Protein AF-A0AA88SBN5-F1 (afdb_monomer_lite)

pLDDT: mean 76.26, std 10.05, range [46.22, 88.31]

Sequence (146 aa):
MDIFETDAYDRRQRRNTSCALLFSLLPFFLSTAVYFYLWTPDSPASITAAGVKSAPILLLAAVVLIWNGSQSVLGVVGGLIFSAVGDCCLIWPEHFLHGMGAFAAAHLLYSLTFLSGRYARHSSSSLTRLLYLFLIVLGGGVYIYL

InterPro domains:
  IPR012506 Lysoplasmalogenase-like [PF07947] (50-145)
  IPR012506 Lysoplasmalogenase-like [PTHR31885] (22-145)

Structure (mmCIF, N/CA/C/O backbone):
data_AF-A0AA88SBN5-F1
#
_entry.id   AF-A0AA88SBN5-F1
#
loop_
_atom_site.group_PDB
_atom_site.id
_atom_site.type_symbol
_atom_site.label_atom_id
_atom_site.label_alt_id
_atom_site.label_comp_id
_atom_site.label_asym_id
_atom_site.label_entity_id
_atom_site.label_seq_id
_atom_site.pdbx_PDB_ins_code
_atom_site.Cartn_x
_atom_site.Cartn_y
_atom_site.Cartn_z
_atom_site.occupancy
_atom_site.B_iso_or_equiv
_atom_site.auth_seq_id
_atom_site.auth_comp_id
_atom_site.auth_asym_id
_atom_site.auth_atom_id
_atom_site.pdbx_PDB_model_num
ATOM 1 N N . MET A 1 1 ? 32.084 5.662 -28.749 1.00 60.56 1 MET A N 1
ATOM 2 C CA . MET A 1 1 ? 31.647 5.704 -27.343 1.00 60.56 1 MET A CA 1
ATOM 3 C C . MET A 1 1 ? 32.351 4.570 -26.651 1.00 60.56 1 MET A C 1
ATOM 5 O O . MET A 1 1 ? 32.132 3.420 -27.022 1.00 60.56 1 MET A O 1
ATOM 9 N N . ASP A 1 2 ? 33.253 4.911 -25.744 1.00 80.75 2 ASP A N 1
ATOM 10 C CA . ASP A 1 2 ? 34.128 3.938 -25.112 1.00 80.75 2 ASP A CA 1
ATOM 11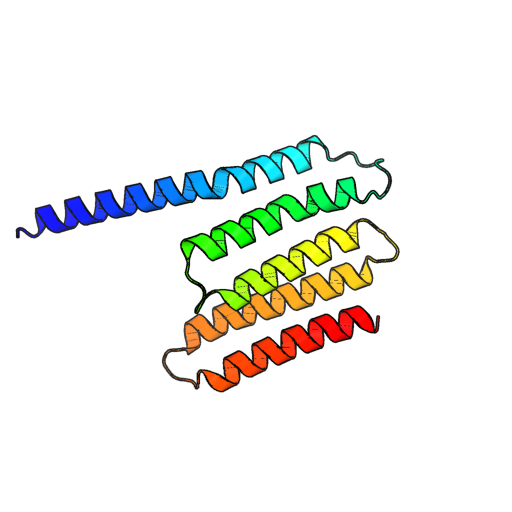 C C . ASP A 1 2 ? 33.363 3.185 -24.021 1.00 80.75 2 ASP A C 1
ATOM 13 O O . ASP A 1 2 ? 32.518 3.737 -23.315 1.00 80.75 2 ASP A O 1
ATOM 17 N N . ILE A 1 3 ? 33.654 1.894 -23.889 1.00 75.88 3 ILE A N 1
ATOM 18 C CA . ILE A 1 3 ? 32.979 0.963 -22.966 1.00 75.88 3 ILE A CA 1
ATOM 19 C C . ILE A 1 3 ? 33.053 1.451 -21.502 1.00 75.88 3 ILE A C 1
ATOM 21 O O . ILE A 1 3 ? 32.180 1.171 -20.684 1.00 75.88 3 ILE A O 1
ATOM 25 N N . PHE A 1 4 ? 34.089 2.234 -21.182 1.00 74.06 4 PHE A N 1
ATOM 26 C CA . PHE A 1 4 ? 34.285 2.858 -19.873 1.00 74.06 4 PHE A CA 1
ATOM 27 C C . PHE A 1 4 ? 33.363 4.059 -19.621 1.00 74.06 4 PHE A C 1
ATOM 29 O O . PHE A 1 4 ? 32.927 4.263 -18.488 1.00 74.06 4 PHE A O 1
ATOM 36 N N . GLU A 1 5 ? 33.018 4.837 -20.651 1.00 74.88 5 GLU A N 1
ATOM 37 C CA . GLU A 1 5 ? 32.066 5.949 -20.514 1.00 74.88 5 GLU A CA 1
ATOM 38 C C . GLU A 1 5 ? 30.638 5.438 -20.301 1.00 74.88 5 GLU A C 1
ATOM 40 O O . GLU A 1 5 ? 29.856 6.048 -19.570 1.00 74.88 5 GLU A O 1
ATOM 45 N N . THR A 1 6 ? 30.310 4.284 -20.889 1.00 79.56 6 THR A N 1
ATOM 46 C CA . THR A 1 6 ? 28.999 3.641 -20.740 1.00 79.56 6 THR A CA 1
ATOM 47 C C . THR A 1 6 ? 28.797 3.049 -19.339 1.00 79.56 6 THR A C 1
ATOM 49 O O . THR A 1 6 ? 27.742 3.285 -18.752 1.00 79.56 6 THR A O 1
ATOM 52 N N . ASP A 1 7 ? 29.802 2.386 -18.743 1.00 80.56 7 ASP A N 1
ATOM 53 C CA . ASP A 1 7 ? 29.728 1.912 -17.339 1.00 80.56 7 ASP A CA 1
ATOM 54 C C . ASP A 1 7 ? 29.648 3.082 -16.339 1.00 80.56 7 ASP A C 1
ATOM 56 O O . ASP A 1 7 ? 28.856 3.072 -15.392 1.00 80.56 7 ASP A O 1
ATOM 60 N N . ALA A 1 8 ? 30.430 4.145 -16.563 1.00 78.56 8 ALA A N 1
ATOM 61 C CA . ALA A 1 8 ? 30.404 5.328 -15.703 1.00 78.56 8 ALA A CA 1
ATOM 62 C C . ALA A 1 8 ? 29.041 6.046 -15.732 1.00 78.56 8 ALA A C 1
ATOM 64 O O . ALA A 1 8 ? 28.554 6.496 -14.686 1.00 78.56 8 ALA A O 1
ATOM 65 N N . TYR A 1 9 ? 28.410 6.133 -16.907 1.00 79.00 9 TYR A N 1
ATOM 66 C CA . TYR A 1 9 ? 27.069 6.691 -17.065 1.00 79.00 9 TYR A CA 1
ATOM 67 C C . TYR A 1 9 ? 26.004 5.830 -16.370 1.00 79.00 9 TYR A C 1
ATOM 69 O O . TYR A 1 9 ? 25.225 6.364 -15.574 1.00 79.00 9 TYR A O 1
ATOM 77 N N . ASP A 1 10 ? 26.020 4.510 -16.580 1.00 80.44 10 ASP A N 1
ATOM 78 C CA . ASP A 1 10 ? 25.041 3.586 -15.989 1.00 80.44 10 ASP A CA 1
ATOM 79 C C . ASP A 1 10 ? 25.092 3.600 -14.451 1.00 80.44 10 ASP A C 1
ATOM 81 O O . ASP A 1 10 ? 24.068 3.754 -13.777 1.00 80.44 10 ASP A O 1
ATOM 85 N N . ARG A 1 11 ? 26.294 3.593 -13.851 1.00 77.56 11 ARG A N 1
ATOM 86 C CA . ARG A 1 11 ? 26.439 3.732 -12.388 1.00 77.56 11 ARG A CA 1
ATOM 87 C C . ARG A 1 11 ? 25.873 5.043 -11.858 1.00 77.56 11 ARG A C 1
ATOM 89 O O . ARG A 1 11 ? 25.297 5.067 -10.765 1.00 77.56 11 ARG A O 1
ATOM 96 N N . ARG A 1 12 ? 26.061 6.148 -12.584 1.00 77.31 12 ARG A N 1
ATOM 97 C CA . ARG A 1 12 ? 25.571 7.469 -12.168 1.00 77.31 12 ARG A CA 1
ATOM 98 C C . ARG A 1 12 ? 24.049 7.540 -12.261 1.00 77.31 12 ARG A C 1
ATOM 100 O O . ARG A 1 12 ? 23.412 8.024 -11.325 1.00 77.31 12 ARG A O 1
ATOM 107 N N . GLN A 1 13 ? 23.476 6.983 -13.324 1.00 79.56 13 GLN A N 1
ATOM 108 C CA . GLN A 1 13 ? 22.034 6.851 -13.491 1.00 79.56 13 GLN A CA 1
ATOM 109 C C . GLN A 1 13 ? 21.425 5.978 -12.386 1.00 79.56 13 GLN A C 1
ATOM 111 O O . GLN A 1 13 ? 20.492 6.416 -11.713 1.00 79.56 13 GLN A O 1
ATOM 116 N N . ARG A 1 14 ? 22.019 4.812 -12.101 1.00 74.75 14 ARG A N 1
ATOM 117 C CA . ARG A 1 14 ? 21.569 3.901 -11.038 1.00 74.75 14 ARG A CA 1
ATOM 118 C C . ARG A 1 14 ? 21.617 4.540 -9.647 1.00 74.75 14 ARG A C 1
ATOM 120 O O . ARG A 1 14 ? 20.716 4.335 -8.835 1.00 74.75 14 ARG A O 1
ATOM 127 N N . ARG A 1 15 ? 22.645 5.344 -9.350 1.00 73.50 15 ARG A N 1
ATOM 128 C CA . ARG A 1 15 ? 22.726 6.103 -8.087 1.00 73.50 15 ARG A CA 1
ATOM 129 C C . ARG A 1 15 ? 21.627 7.154 -7.978 1.00 73.50 15 ARG A C 1
ATOM 131 O O . ARG A 1 15 ? 20.987 7.227 -6.934 1.00 73.50 15 ARG A O 1
ATOM 138 N N . ASN A 1 16 ? 21.379 7.922 -9.037 1.00 77.25 16 ASN A N 1
ATOM 139 C CA . ASN A 1 16 ? 20.307 8.916 -9.042 1.00 77.25 16 ASN A CA 1
ATOM 140 C C . ASN A 1 16 ? 18.931 8.267 -8.855 1.00 77.25 16 ASN A C 1
ATOM 142 O O . ASN A 1 16 ? 18.131 8.775 -8.073 1.00 77.25 16 ASN A O 1
ATOM 146 N N . THR A 1 17 ? 18.676 7.118 -9.491 1.00 79.12 17 THR A N 1
ATOM 147 C CA . THR A 1 17 ? 17.419 6.383 -9.292 1.00 79.12 17 THR A CA 1
ATOM 148 C C . THR A 1 17 ? 17.279 5.859 -7.865 1.00 79.12 17 THR A C 1
ATOM 150 O O . THR A 1 17 ? 16.211 5.983 -7.274 1.00 79.12 17 THR A O 1
ATOM 153 N N . SER A 1 18 ? 18.359 5.343 -7.267 1.00 78.44 18 SER A N 1
ATOM 154 C CA . SER A 1 18 ? 18.341 4.894 -5.871 1.00 78.44 18 SER A CA 1
ATOM 155 C C . SER A 1 18 ? 18.108 6.052 -4.901 1.00 78.44 18 SER A C 1
ATOM 157 O O . SER A 1 18 ? 17.314 5.919 -3.977 1.00 78.44 18 SER A O 1
ATOM 159 N N . CYS A 1 19 ? 18.753 7.203 -5.112 1.00 78.69 19 CYS A N 1
ATOM 160 C CA . CYS A 1 19 ? 18.513 8.393 -4.299 1.00 78.69 19 CYS A CA 1
ATOM 161 C C . CYS A 1 19 ? 17.063 8.875 -4.429 1.00 78.69 19 CYS A C 1
ATOM 163 O O . CYS A 1 19 ? 16.427 9.134 -3.412 1.00 78.69 19 CYS A O 1
ATOM 165 N N . ALA A 1 20 ? 16.516 8.939 -5.645 1.00 81.62 20 ALA A N 1
ATOM 166 C CA . ALA A 1 20 ? 15.124 9.330 -5.867 1.00 81.62 20 ALA A CA 1
ATOM 167 C C . ALA A 1 20 ? 14.134 8.376 -5.174 1.00 81.62 20 ALA A C 1
ATOM 169 O O . ALA A 1 20 ? 13.177 8.834 -4.549 1.00 81.62 20 ALA A O 1
ATOM 170 N N . LEU A 1 21 ? 14.393 7.064 -5.212 1.00 81.06 21 LEU A N 1
ATOM 171 C CA . LEU A 1 21 ? 13.612 6.067 -4.474 1.00 81.06 21 LEU A CA 1
ATOM 172 C C . LEU A 1 21 ? 13.686 6.272 -2.962 1.00 81.06 21 LEU A C 1
ATOM 174 O O . LEU A 1 21 ? 12.654 6.265 -2.298 1.00 81.06 21 LEU A O 1
ATOM 178 N N . LEU A 1 22 ? 14.886 6.482 -2.416 1.00 82.62 22 LEU A N 1
ATOM 179 C CA . LEU A 1 22 ? 15.070 6.721 -0.983 1.00 82.62 22 LEU A CA 1
ATOM 180 C C . LEU A 1 22 ? 14.316 7.972 -0.520 1.00 82.62 22 LEU A C 1
ATOM 182 O O . LEU A 1 22 ? 13.611 7.920 0.485 1.00 82.62 22 LEU A O 1
ATOM 186 N N . PHE A 1 23 ? 14.398 9.067 -1.279 1.00 84.00 23 PHE A N 1
ATOM 187 C CA . PHE A 1 23 ? 13.617 10.275 -1.003 1.00 84.00 23 PHE A CA 1
ATOM 188 C C . PHE A 1 23 ? 12.107 10.043 -1.134 1.00 84.00 23 PHE A C 1
ATOM 190 O O . PHE A 1 23 ? 11.337 10.595 -0.353 1.00 84.00 23 PHE A O 1
ATOM 197 N N . SER A 1 24 ? 11.674 9.191 -2.064 1.00 82.06 24 SER A N 1
ATOM 198 C CA . SER A 1 24 ? 10.256 8.848 -2.229 1.00 82.06 24 SER A CA 1
ATOM 199 C C . SER A 1 24 ? 9.725 7.959 -1.097 1.00 82.06 24 SER A C 1
ATOM 201 O O . SER A 1 24 ? 8.556 8.060 -0.746 1.00 82.06 24 SER A O 1
ATOM 203 N N . LEU A 1 25 ? 10.568 7.116 -0.490 1.00 86.06 25 LEU A N 1
ATOM 204 C CA . LEU A 1 25 ? 10.212 6.255 0.650 1.00 86.06 25 LEU A CA 1
ATOM 205 C C . LEU A 1 25 ? 10.294 6.969 2.007 1.00 86.06 25 LEU A C 1
ATOM 207 O O . LEU A 1 25 ? 9.763 6.484 3.002 1.00 86.06 25 LEU A O 1
ATOM 211 N N . LEU A 1 26 ? 10.940 8.127 2.067 1.00 88.31 26 LEU A N 1
ATOM 212 C CA . LEU A 1 26 ? 11.040 8.963 3.262 1.00 88.31 26 LEU A CA 1
ATOM 213 C C . LEU A 1 26 ? 9.683 9.218 3.962 1.00 88.31 26 LEU A C 1
ATOM 215 O O . LEU A 1 26 ? 9.612 8.995 5.172 1.00 88.31 26 LEU A O 1
ATOM 219 N N . PRO A 1 27 ? 8.585 9.585 3.262 1.00 85.31 27 PRO A N 1
ATOM 220 C CA . PRO A 1 27 ? 7.266 9.712 3.889 1.00 85.31 27 PRO A CA 1
ATOM 221 C C . PRO A 1 27 ? 6.749 8.399 4.499 1.00 85.31 27 PRO A C 1
ATOM 223 O O . PRO A 1 27 ? 6.129 8.435 5.559 1.00 85.31 27 PRO A O 1
ATOM 226 N N . PHE A 1 28 ? 7.037 7.242 3.893 1.00 87.69 28 PHE A N 1
ATOM 227 C CA . PHE A 1 28 ? 6.681 5.933 4.454 1.00 87.69 28 PHE A CA 1
ATOM 228 C C . PHE A 1 28 ? 7.392 5.684 5.792 1.00 87.69 28 PHE A C 1
ATOM 230 O O . PHE A 1 28 ? 6.747 5.332 6.784 1.00 87.69 28 PHE A O 1
ATOM 237 N N . PHE A 1 29 ? 8.707 5.917 5.848 1.00 87.12 29 PHE A N 1
ATOM 238 C CA . PHE A 1 29 ? 9.478 5.753 7.083 1.00 87.12 29 PHE A CA 1
ATOM 239 C C . PHE A 1 29 ? 9.019 6.722 8.171 1.00 87.12 29 PHE A C 1
ATOM 241 O O . PHE A 1 29 ? 8.857 6.318 9.322 1.00 87.12 29 PHE A O 1
ATOM 248 N N . LEU A 1 30 ? 8.750 7.977 7.802 1.00 87.44 30 LEU A N 1
ATOM 249 C CA . LEU A 1 30 ? 8.256 8.986 8.730 1.00 87.44 30 LEU A CA 1
ATOM 250 C C . LEU A 1 30 ? 6.884 8.602 9.293 1.00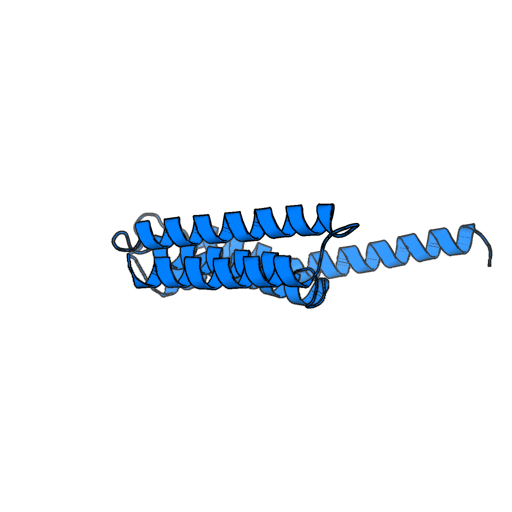 87.44 30 LEU A C 1
ATOM 252 O O . LEU A 1 30 ? 6.691 8.634 10.504 1.00 87.44 30 LEU A O 1
ATOM 256 N N . SER A 1 31 ? 5.952 8.173 8.438 1.00 86.06 31 SER A N 1
ATOM 257 C CA . SER A 1 31 ? 4.624 7.728 8.870 1.00 86.06 31 SER A CA 1
ATOM 258 C C . SER A 1 31 ? 4.696 6.504 9.782 1.00 86.06 31 SER A C 1
ATOM 260 O O . SER A 1 31 ? 3.945 6.417 10.749 1.00 86.06 31 SER A O 1
ATOM 262 N N . THR A 1 32 ? 5.611 5.574 9.504 1.00 84.94 32 THR A N 1
ATOM 263 C CA . THR A 1 32 ? 5.829 4.388 10.344 1.00 84.94 32 THR A CA 1
ATOM 264 C C . THR A 1 32 ? 6.381 4.785 11.714 1.00 84.94 32 THR A C 1
ATOM 266 O O . THR A 1 32 ? 5.905 4.302 12.738 1.00 84.94 32 THR A O 1
ATOM 269 N N . ALA A 1 33 ? 7.344 5.711 11.755 1.00 86.12 33 ALA A N 1
ATOM 270 C CA . ALA A 1 33 ? 7.887 6.237 13.005 1.00 86.12 33 ALA A CA 1
ATOM 271 C C . ALA A 1 33 ? 6.820 6.975 13.829 1.00 86.12 33 ALA A C 1
ATOM 273 O O . ALA A 1 33 ? 6.727 6.761 15.034 1.00 86.12 33 ALA A O 1
ATOM 274 N N . VAL A 1 34 ? 5.980 7.790 13.180 1.00 85.69 34 VAL A N 1
ATOM 275 C CA . VAL A 1 34 ? 4.845 8.475 13.819 1.00 85.69 34 VAL A CA 1
ATOM 276 C C . VAL A 1 34 ? 3.846 7.471 14.391 1.00 85.69 34 VAL A C 1
ATOM 278 O O . VAL A 1 34 ? 3.397 7.652 15.518 1.00 85.69 34 VAL A O 1
ATOM 281 N N . TYR A 1 35 ? 3.537 6.395 13.664 1.00 83.25 35 TYR A N 1
ATOM 282 C CA . TYR A 1 35 ? 2.674 5.327 14.169 1.00 83.25 35 TYR A CA 1
ATOM 283 C C . TYR A 1 35 ? 3.237 4.691 15.445 1.00 83.25 35 TYR A C 1
ATOM 285 O O . TYR A 1 35 ? 2.528 4.623 16.444 1.00 83.25 35 TYR A O 1
ATOM 293 N N . PHE A 1 36 ? 4.513 4.288 15.453 1.00 84.06 36 PHE A N 1
ATOM 294 C CA . PHE A 1 36 ? 5.140 3.710 16.650 1.00 84.06 36 PHE A CA 1
ATOM 295 C C . PHE A 1 36 ? 5.268 4.708 17.804 1.00 84.06 36 PHE A C 1
ATOM 297 O O . PHE A 1 36 ? 5.170 4.313 18.960 1.00 84.06 36 PHE A O 1
ATOM 304 N N . TYR A 1 37 ? 5.470 5.991 17.503 1.00 84.56 37 TYR A N 1
ATOM 305 C CA . TYR A 1 37 ? 5.529 7.048 18.510 1.00 84.56 37 TYR A CA 1
ATOM 306 C C . TYR A 1 37 ? 4.166 7.313 19.166 1.00 84.56 37 TYR A C 1
ATOM 308 O O . TYR A 1 37 ? 4.091 7.506 20.375 1.00 84.56 37 TYR A O 1
ATOM 316 N N . LEU A 1 38 ? 3.087 7.316 18.376 1.00 80.06 38 LEU A N 1
ATOM 317 C CA . LEU A 1 38 ? 1.716 7.537 18.851 1.00 80.06 38 LEU A CA 1
ATOM 318 C C . LEU A 1 38 ? 1.056 6.267 19.408 1.00 80.06 38 LEU A C 1
ATOM 320 O O . LEU A 1 38 ? -0.034 6.343 19.980 1.00 80.06 38 LEU A O 1
ATOM 324 N N . TRP A 1 39 ? 1.691 5.105 19.240 1.00 77.81 39 TRP A N 1
ATOM 325 C CA . TRP A 1 39 ? 1.167 3.829 19.702 1.00 77.81 39 TRP A CA 1
ATOM 326 C C . TRP A 1 39 ? 1.042 3.819 21.228 1.00 77.81 39 TRP A C 1
ATOM 328 O O . TRP A 1 39 ? 2.031 3.779 21.958 1.00 77.81 39 TRP A O 1
ATOM 338 N N . THR A 1 40 ? -0.199 3.830 21.709 1.00 71.81 40 THR A N 1
ATOM 339 C CA . THR A 1 40 ? -0.537 3.733 23.131 1.00 71.81 40 THR A CA 1
ATOM 340 C C . THR A 1 40 ? -1.507 2.566 23.325 1.00 71.81 40 THR A C 1
ATOM 342 O O . THR A 1 40 ? -2.567 2.555 22.691 1.00 71.81 40 THR A O 1
ATOM 345 N N . PRO A 1 41 ? -1.162 1.566 24.162 1.00 64.62 41 PRO A N 1
ATOM 346 C CA . PRO A 1 41 ? -1.933 0.325 24.284 1.00 64.62 41 PRO A CA 1
ATOM 347 C C . PRO A 1 41 ? -3.356 0.533 24.824 1.00 64.62 41 PRO A C 1
ATOM 349 O O . PRO A 1 41 ? -4.229 -0.272 24.522 1.00 64.62 41 PRO A O 1
ATOM 352 N N . ASP A 1 42 ? -3.601 1.633 25.542 1.00 65.44 42 ASP A N 1
ATOM 353 C CA . ASP A 1 42 ? -4.899 1.964 26.150 1.00 65.44 42 ASP A CA 1
ATOM 354 C C . ASP A 1 42 ? -5.717 2.990 25.341 1.00 65.44 42 ASP A C 1
ATOM 356 O O . ASP A 1 42 ? -6.705 3.541 25.832 1.00 65.44 42 ASP A O 1
ATOM 360 N N . SER A 1 43 ? -5.303 3.304 24.107 1.00 65.81 43 SER A N 1
ATOM 361 C CA . SER A 1 43 ? -6.034 4.267 23.279 1.00 65.81 43 SER A CA 1
ATOM 362 C C . SER A 1 43 ? -7.374 3.691 22.794 1.00 65.81 43 SER A C 1
ATOM 364 O O . SER A 1 43 ? -7.419 2.570 22.282 1.00 65.81 43 SER A O 1
ATOM 366 N N . PRO A 1 44 ? -8.489 4.435 22.928 1.00 72.62 44 PRO A N 1
ATOM 367 C CA . PRO A 1 44 ? -9.778 3.979 22.427 1.00 72.62 44 PRO A CA 1
ATOM 368 C C . PRO A 1 44 ? -9.754 3.871 20.898 1.00 72.62 44 PRO A C 1
ATOM 370 O O . PRO A 1 44 ? -9.125 4.684 20.213 1.00 72.62 44 PRO A O 1
ATOM 373 N N . ALA A 1 45 ? -10.486 2.892 20.361 1.00 72.94 45 ALA A N 1
ATOM 374 C CA . ALA A 1 45 ? -10.660 2.718 18.923 1.00 72.94 45 ALA A CA 1
ATOM 375 C C . ALA A 1 45 ? -11.189 4.018 18.294 1.00 72.94 45 ALA A C 1
ATOM 377 O O . ALA A 1 45 ? -12.308 4.454 18.570 1.00 72.94 45 ALA A O 1
ATOM 378 N N . SER A 1 46 ? -10.363 4.653 17.463 1.00 79.19 46 SER A N 1
ATOM 379 C CA . SER A 1 46 ? -10.657 5.946 16.848 1.00 79.19 46 SER A CA 1
ATOM 380 C C . SER A 1 46 ? -10.350 5.918 15.357 1.00 79.19 46 SER A C 1
ATOM 382 O O . SER A 1 46 ? -9.371 5.318 14.911 1.00 79.19 46 SER A O 1
ATOM 384 N N . ILE A 1 47 ? -11.144 6.664 14.588 1.00 78.25 47 ILE A N 1
ATOM 385 C CA . ILE A 1 47 ? -10.918 6.906 13.156 1.00 78.25 47 ILE A CA 1
ATOM 386 C C . ILE A 1 47 ? -9.531 7.525 12.927 1.00 78.25 47 ILE A C 1
ATOM 388 O O . ILE A 1 47 ? -8.863 7.213 11.942 1.00 78.25 47 ILE A O 1
ATOM 392 N N . THR A 1 48 ? -9.051 8.352 13.861 1.00 79.38 48 THR A N 1
ATOM 393 C CA . THR A 1 48 ? -7.704 8.935 13.790 1.00 79.38 48 THR A CA 1
ATOM 394 C C . THR A 1 48 ? -6.612 7.877 13.937 1.00 79.38 48 THR A C 1
ATOM 396 O O . THR A 1 48 ? -5.655 7.892 13.168 1.00 79.38 48 THR A O 1
ATOM 399 N N . ALA A 1 49 ? -6.777 6.912 14.847 1.00 80.25 49 ALA A N 1
ATOM 400 C CA . ALA A 1 49 ? -5.856 5.785 14.990 1.00 80.25 49 ALA A CA 1
ATOM 401 C C . ALA A 1 49 ? -5.849 4.906 13.726 1.00 80.25 49 ALA A C 1
ATOM 403 O O . ALA A 1 49 ? -4.794 4.420 13.320 1.00 80.25 49 ALA A O 1
ATOM 404 N N . ALA A 1 50 ? -6.997 4.780 13.048 1.00 82.12 50 ALA A N 1
ATOM 405 C CA . ALA A 1 50 ? -7.127 4.046 11.786 1.00 82.12 50 ALA A CA 1
ATOM 406 C C . ALA A 1 50 ? -6.433 4.720 10.618 1.00 82.12 50 ALA A C 1
ATOM 408 O O . ALA A 1 50 ? -5.707 4.061 9.868 1.00 82.12 50 ALA A O 1
ATOM 409 N N . GLY A 1 51 ? -6.561 6.041 10.518 1.00 80.62 51 GLY A N 1
ATOM 410 C CA . GLY A 1 51 ? -5.788 6.820 9.560 1.00 80.62 51 GLY A CA 1
ATOM 411 C C . GLY A 1 51 ? -4.284 6.684 9.800 1.00 80.62 51 GLY A C 1
ATOM 412 O O . GLY A 1 51 ? -3.543 6.382 8.872 1.00 80.62 51 GLY A O 1
ATOM 413 N N . VAL A 1 52 ? -3.824 6.836 11.047 1.00 82.50 52 VAL A N 1
ATOM 414 C CA . VAL A 1 52 ? -2.388 6.767 11.380 1.00 82.50 52 VAL A CA 1
AT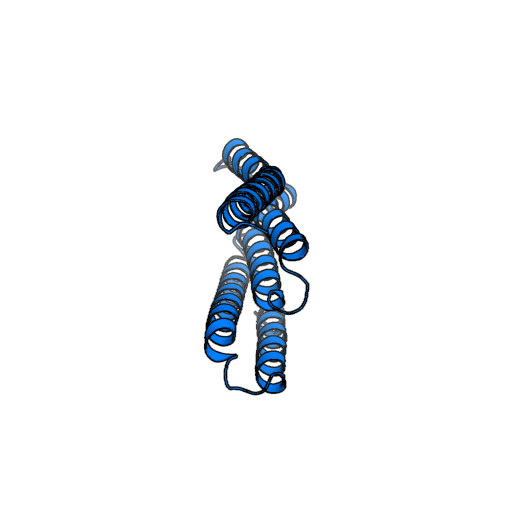OM 415 C C . VAL A 1 52 ? -1.811 5.368 11.139 1.00 82.50 52 VAL A C 1
ATOM 417 O O . VAL A 1 52 ? -0.680 5.255 10.670 1.00 82.50 52 VAL A O 1
ATOM 420 N N . LYS A 1 53 ? -2.582 4.306 11.402 1.00 83.62 53 LYS A N 1
ATOM 421 C CA . LYS A 1 53 ? -2.163 2.917 11.168 1.00 83.62 53 LYS A CA 1
ATOM 422 C C . LYS A 1 53 ? -2.074 2.557 9.684 1.00 83.62 53 LYS A C 1
ATOM 424 O O . LYS A 1 53 ? -1.124 1.897 9.283 1.00 83.62 53 LYS A O 1
ATOM 429 N N . SER A 1 54 ? -3.023 3.019 8.870 1.00 85.44 54 SER A N 1
ATOM 430 C CA . SER A 1 54 ? -3.068 2.726 7.427 1.00 85.44 54 SER A CA 1
ATOM 431 C C . SER A 1 54 ? -2.196 3.661 6.573 1.00 85.44 54 SER A C 1
ATOM 433 O O . SER A 1 54 ? -1.814 3.302 5.454 1.00 85.44 54 SER A O 1
ATOM 435 N N . ALA A 1 55 ? -1.831 4.841 7.088 1.00 84.94 55 ALA A N 1
ATOM 436 C CA . ALA A 1 55 ? -1.042 5.851 6.380 1.00 84.94 55 ALA A CA 1
ATOM 437 C C . ALA A 1 55 ? 0.293 5.342 5.793 1.00 84.94 55 ALA A C 1
ATOM 439 O O . ALA A 1 55 ? 0.559 5.652 4.627 1.00 84.94 55 ALA A O 1
ATOM 440 N N . PRO A 1 56 ? 1.115 4.530 6.495 1.00 85.88 56 PRO A N 1
ATOM 441 C CA . PRO A 1 56 ? 2.335 3.979 5.911 1.00 85.88 56 PRO A CA 1
ATOM 442 C C . PRO A 1 56 ? 2.038 3.158 4.652 1.00 85.88 56 PRO A C 1
ATOM 444 O O . PRO A 1 56 ? 2.665 3.354 3.613 1.00 85.88 56 PRO A O 1
ATOM 447 N N . ILE A 1 57 ? 1.031 2.286 4.698 1.00 87.50 57 ILE A N 1
ATOM 448 C CA . ILE A 1 57 ? 0.691 1.412 3.569 1.00 87.50 57 ILE A CA 1
ATOM 449 C C . ILE A 1 57 ? 0.167 2.221 2.375 1.00 87.50 57 ILE A C 1
ATOM 451 O O . ILE A 1 57 ? 0.544 1.943 1.235 1.00 87.50 57 ILE A O 1
ATOM 455 N N . LEU A 1 58 ? -0.635 3.263 2.613 1.00 85.19 58 LEU A N 1
ATOM 456 C CA . LEU A 1 58 ? -1.118 4.153 1.550 1.00 85.19 58 LEU A CA 1
ATOM 457 C C . LEU A 1 58 ? 0.017 4.949 0.892 1.00 85.19 58 LEU A C 1
ATOM 459 O O . LEU A 1 58 ? 0.061 5.071 -0.334 1.00 85.19 58 LEU A O 1
ATOM 463 N N . LEU A 1 59 ? 0.968 5.448 1.686 1.00 86.00 59 LEU A N 1
ATOM 464 C CA . LEU A 1 59 ? 2.158 6.124 1.165 1.00 86.00 59 LEU A CA 1
ATOM 465 C C . LEU A 1 59 ? 3.019 5.167 0.338 1.00 86.00 59 LEU A C 1
ATOM 467 O O . LEU A 1 59 ? 3.500 5.539 -0.732 1.00 86.00 59 LEU A O 1
ATOM 471 N N . LEU A 1 60 ? 3.154 3.916 0.780 1.00 85.94 60 LEU A N 1
ATOM 472 C CA . LEU A 1 60 ? 3.845 2.884 0.016 1.00 85.94 60 LEU A CA 1
ATOM 473 C C . LEU A 1 60 ? 3.136 2.600 -1.319 1.00 85.94 60 LEU A C 1
ATOM 475 O O . LEU A 1 60 ? 3.799 2.514 -2.352 1.00 85.94 60 LEU A O 1
ATOM 479 N N . ALA A 1 61 ? 1.802 2.529 -1.331 1.00 84.88 61 ALA A N 1
ATOM 480 C CA . ALA A 1 61 ? 1.018 2.364 -2.558 1.00 84.88 61 ALA A CA 1
ATOM 481 C C . ALA A 1 61 ? 1.241 3.512 -3.553 1.00 84.88 61 ALA A C 1
ATOM 483 O O . ALA A 1 61 ? 1.423 3.267 -4.748 1.00 84.88 61 ALA A O 1
ATOM 484 N N . ALA A 1 62 ? 1.286 4.754 -3.065 1.00 83.94 62 ALA A N 1
ATOM 485 C CA . ALA A 1 62 ? 1.552 5.929 -3.890 1.00 83.94 62 ALA A CA 1
ATOM 486 C C . ALA A 1 62 ? 2.953 5.888 -4.522 1.00 83.94 62 ALA A C 1
ATOM 488 O O . ALA A 1 62 ? 3.092 6.108 -5.725 1.00 83.94 62 ALA A O 1
ATOM 489 N N . VAL A 1 63 ? 3.988 5.541 -3.747 1.00 85.25 63 VAL A N 1
ATOM 490 C CA . VAL A 1 63 ? 5.363 5.393 -4.264 1.00 85.25 63 VAL A CA 1
ATOM 491 C C . VAL A 1 63 ? 5.429 4.317 -5.346 1.00 85.25 63 VAL A C 1
ATOM 493 O O . VAL A 1 63 ? 6.029 4.524 -6.402 1.00 85.25 63 VAL A O 1
ATOM 496 N N . VAL A 1 64 ? 4.770 3.182 -5.108 1.00 82.56 64 VAL A N 1
ATOM 497 C CA . VAL A 1 64 ? 4.698 2.064 -6.054 1.00 82.56 64 VAL A CA 1
ATOM 498 C C . VAL A 1 64 ? 4.003 2.475 -7.363 1.00 82.56 64 VAL A C 1
ATOM 500 O O . VAL A 1 64 ? 4.466 2.089 -8.437 1.00 82.56 64 VAL A O 1
ATOM 503 N N . LEU A 1 65 ? 2.945 3.292 -7.300 1.00 80.25 65 LEU A N 1
ATOM 504 C CA . LEU A 1 65 ? 2.265 3.844 -8.481 1.00 80.25 65 LEU A CA 1
ATOM 505 C C . LEU A 1 65 ? 3.152 4.806 -9.280 1.00 80.25 65 LEU A C 1
ATOM 507 O O . LEU A 1 65 ? 3.215 4.702 -10.505 1.00 80.25 65 LEU A O 1
ATOM 511 N N . ILE A 1 66 ? 3.828 5.730 -8.593 1.00 79.94 66 ILE A N 1
ATOM 512 C CA . ILE A 1 66 ? 4.653 6.772 -9.223 1.00 79.94 66 ILE A CA 1
ATOM 513 C C . ILE A 1 66 ? 5.865 6.157 -9.926 1.00 79.94 66 ILE A C 1
ATOM 515 O O . ILE A 1 66 ? 6.218 6.572 -11.027 1.00 79.94 66 ILE A O 1
ATOM 519 N N . TRP A 1 67 ? 6.504 5.162 -9.306 1.00 74.75 67 TRP A N 1
ATOM 520 C CA . TRP A 1 67 ? 7.774 4.635 -9.799 1.00 74.75 67 TRP A CA 1
ATOM 521 C C . TRP A 1 67 ? 7.636 3.665 -10.976 1.00 74.75 67 TRP A C 1
ATOM 523 O O . TRP A 1 67 ? 8.511 3.592 -11.834 1.00 74.75 67 TRP A O 1
ATOM 533 N N . ASN A 1 68 ? 6.568 2.872 -10.997 1.00 68.31 68 ASN A N 1
ATOM 534 C CA . ASN A 1 68 ? 6.586 1.595 -11.710 1.00 68.31 68 ASN A CA 1
ATOM 535 C C . ASN A 1 68 ? 5.632 1.542 -12.919 1.00 68.31 68 ASN A C 1
ATOM 537 O O . ASN A 1 68 ? 5.632 0.566 -13.669 1.00 68.31 68 ASN A O 1
ATOM 541 N N . GLY A 1 69 ? 4.850 2.605 -13.143 1.00 60.12 69 GLY A N 1
ATOM 542 C CA . GLY A 1 69 ? 3.928 2.714 -14.272 1.00 60.12 69 GLY A CA 1
ATOM 543 C C . GLY A 1 69 ? 2.713 1.780 -14.160 1.00 60.12 69 GLY A C 1
ATOM 544 O O . GLY A 1 69 ? 2.767 0.665 -13.642 1.00 60.12 69 GLY A O 1
ATOM 545 N N . SER A 1 70 ? 1.571 2.240 -14.664 1.00 57.97 70 SER A N 1
ATOM 546 C CA . SER A 1 70 ? 0.242 1.677 -14.381 1.00 57.97 70 SER A CA 1
ATOM 547 C C . SER A 1 70 ? -0.031 0.254 -14.892 1.00 57.97 70 SER A C 1
ATOM 549 O O . SER A 1 70 ? -1.078 -0.289 -14.572 1.00 57.97 70 SER A O 1
ATOM 551 N N . GLN A 1 71 ? 0.846 -0.376 -15.680 1.00 55.19 71 GLN A N 1
ATOM 552 C CA . GLN A 1 71 ? 0.513 -1.633 -16.373 1.00 55.19 71 GLN A CA 1
ATOM 553 C C . GLN A 1 71 ? 0.969 -2.908 -15.649 1.00 55.19 71 GLN A C 1
ATOM 555 O O . GLN A 1 71 ? 0.267 -3.913 -15.707 1.00 55.19 71 GLN A O 1
ATOM 560 N N . SER A 1 72 ? 2.102 -2.897 -14.937 1.00 59.59 72 SER A N 1
ATOM 561 C CA . SER A 1 72 ? 2.644 -4.124 -14.318 1.00 59.59 72 SER A CA 1
ATOM 562 C C . SER A 1 72 ? 2.335 -4.254 -12.824 1.00 59.59 72 SER A C 1
ATOM 564 O O . SER A 1 72 ? 2.671 -5.269 -12.214 1.00 59.59 72 SER A O 1
ATOM 566 N N . VAL A 1 73 ? 1.750 -3.222 -12.209 1.00 71.69 73 VAL A N 1
ATOM 567 C CA . VAL A 1 73 ? 1.806 -3.049 -10.746 1.00 71.69 73 VAL A CA 1
ATOM 568 C C . VAL A 1 73 ? 0.428 -2.853 -10.110 1.00 71.69 73 VAL A C 1
ATOM 570 O O . VAL A 1 73 ? 0.310 -2.777 -8.891 1.00 71.69 73 VAL A O 1
ATOM 573 N N . LEU A 1 74 ? -0.643 -2.895 -10.911 1.00 71.00 74 LEU A N 1
ATOM 574 C CA . LEU A 1 74 ? -2.027 -2.801 -10.426 1.00 71.00 74 LEU A CA 1
ATOM 575 C C . LEU A 1 74 ? -2.354 -3.843 -9.356 1.00 71.00 74 LEU A C 1
ATOM 577 O O . LEU A 1 74 ? -3.051 -3.528 -8.400 1.00 71.00 74 LEU A O 1
ATOM 581 N N . GLY A 1 75 ? -1.820 -5.059 -9.478 1.00 74.94 75 GLY A N 1
ATOM 582 C CA . GLY A 1 75 ? -2.030 -6.098 -8.474 1.00 74.94 75 GLY A CA 1
ATOM 583 C C . GLY A 1 75 ? -1.311 -5.829 -7.146 1.00 74.94 75 GLY A C 1
ATOM 584 O O . GLY A 1 75 ? -1.869 -6.109 -6.089 1.00 74.94 75 GLY A O 1
ATOM 585 N N . VAL A 1 76 ? -0.122 -5.209 -7.175 1.00 83.19 76 VAL A N 1
ATOM 586 C CA . VAL A 1 76 ? 0.582 -4.784 -5.949 1.00 83.19 76 VAL A CA 1
ATOM 587 C C . VAL A 1 76 ? -0.144 -3.607 -5.304 1.00 83.19 76 VAL A C 1
ATOM 589 O O . VAL A 1 76 ? -0.368 -3.604 -4.103 1.00 83.19 76 VAL A O 1
ATOM 592 N N . VAL A 1 77 ? -0.566 -2.623 -6.095 1.00 84.25 77 VAL A N 1
ATOM 593 C CA . VAL A 1 77 ? -1.301 -1.457 -5.584 1.00 84.25 77 VAL A CA 1
ATOM 594 C C . VAL A 1 77 ? -2.657 -1.873 -5.016 1.00 84.25 77 VAL A C 1
ATOM 596 O O . VAL A 1 77 ? -3.026 -1.428 -3.935 1.00 84.25 77 VAL A O 1
ATOM 599 N N . GLY A 1 78 ? -3.369 -2.774 -5.697 1.00 81.44 78 GLY A N 1
ATOM 600 C CA . GLY A 1 78 ? -4.619 -3.348 -5.205 1.00 81.44 78 GLY A CA 1
ATOM 601 C C . GLY A 1 78 ? -4.426 -4.102 -3.890 1.00 81.44 78 GLY A C 1
ATOM 602 O O . GLY A 1 78 ? -5.201 -3.900 -2.960 1.00 81.44 78 GLY A O 1
ATOM 603 N N . GLY A 1 79 ? -3.358 -4.901 -3.779 1.00 85.75 79 GLY A N 1
ATOM 604 C CA . GLY A 1 79 ? -2.995 -5.563 -2.525 1.00 85.75 79 GLY A CA 1
ATOM 605 C C . GLY A 1 79 ? -2.679 -4.571 -1.401 1.00 85.75 79 GLY A C 1
ATOM 606 O O . GLY A 1 79 ? -3.153 -4.752 -0.284 1.00 85.75 79 GLY A O 1
ATOM 607 N N . LEU A 1 80 ? -1.963 -3.480 -1.698 1.00 87.88 80 LEU A N 1
ATOM 608 C CA . LEU A 1 80 ? -1.640 -2.439 -0.714 1.00 87.88 80 LEU A CA 1
ATOM 609 C C . LEU A 1 80 ? -2.894 -1.707 -0.226 1.00 87.88 80 LEU A C 1
ATOM 611 O O . LEU A 1 80 ? -3.035 -1.477 0.972 1.00 87.88 80 LEU A O 1
ATOM 615 N N . ILE A 1 81 ? -3.837 -1.399 -1.120 1.00 85.12 81 ILE A N 1
ATOM 616 C CA . ILE A 1 81 ? -5.125 -0.803 -0.738 1.00 85.12 81 ILE A CA 1
ATOM 617 C C . ILE A 1 81 ? -5.910 -1.762 0.165 1.00 85.12 81 ILE A C 1
ATOM 619 O O . ILE A 1 81 ? -6.412 -1.343 1.204 1.00 85.12 81 ILE A O 1
ATOM 623 N N . PHE A 1 82 ? -5.974 -3.051 -0.182 1.00 84.50 82 PHE A N 1
ATOM 624 C CA . PHE A 1 82 ? -6.672 -4.047 0.634 1.00 84.50 82 PHE A CA 1
ATOM 625 C C . PHE A 1 82 ? -6.013 -4.241 2.012 1.00 84.50 82 PHE A C 1
ATOM 627 O O . PHE A 1 82 ? -6.715 -4.360 3.015 1.00 84.50 82 PHE A O 1
ATOM 634 N N . SER A 1 83 ? -4.679 -4.182 2.092 1.00 87.31 83 SER A N 1
ATOM 635 C CA . SER A 1 83 ? -3.951 -4.148 3.368 1.00 87.31 83 SER A CA 1
ATOM 636 C C . SER A 1 83 ? -4.271 -2.898 4.192 1.00 87.31 83 SER A C 1
ATOM 638 O O . SER A 1 83 ? -4.491 -3.018 5.392 1.00 87.31 83 SER A O 1
ATOM 640 N N . ALA A 1 84 ? -4.351 -1.717 3.571 1.00 86.69 84 ALA A N 1
ATOM 641 C CA . ALA A 1 84 ? -4.707 -0.480 4.269 1.00 86.69 84 ALA A CA 1
ATOM 642 C C . ALA A 1 84 ? -6.145 -0.520 4.821 1.00 86.69 84 ALA A C 1
ATOM 644 O O . ALA A 1 84 ? -6.392 -0.077 5.941 1.00 86.69 84 ALA A O 1
ATOM 645 N N . VAL A 1 85 ? -7.088 -1.099 4.067 1.00 83.25 85 VAL A N 1
ATOM 646 C CA . VAL A 1 85 ? -8.459 -1.355 4.545 1.00 83.25 85 VAL A CA 1
ATOM 647 C C . VAL A 1 85 ? -8.448 -2.336 5.719 1.00 83.25 85 VAL A C 1
ATOM 649 O O . VAL A 1 85 ? -9.122 -2.093 6.719 1.00 83.25 85 VAL A O 1
ATOM 652 N N . GLY A 1 86 ? -7.642 -3.399 5.637 1.00 84.12 86 GLY A N 1
ATOM 653 C CA . GLY A 1 86 ? -7.444 -4.347 6.732 1.00 84.12 86 GLY A CA 1
ATOM 654 C C . GLY A 1 86 ? -6.951 -3.675 8.014 1.00 84.12 86 GLY A C 1
ATOM 655 O O . GLY A 1 86 ? -7.514 -3.911 9.081 1.00 84.12 86 GLY A O 1
ATOM 656 N N . ASP A 1 87 ? -5.963 -2.784 7.905 1.00 85.94 87 ASP A N 1
ATOM 657 C CA . ASP A 1 87 ? -5.417 -2.019 9.032 1.00 85.94 87 ASP A CA 1
ATOM 658 C C . ASP A 1 87 ? -6.449 -1.110 9.697 1.00 85.94 87 ASP A C 1
ATOM 660 O O . ASP A 1 87 ? -6.478 -1.016 10.927 1.00 85.94 87 ASP A O 1
ATOM 664 N N . CYS A 1 88 ? -7.312 -0.478 8.897 1.00 83.38 88 CYS A N 1
ATOM 665 C CA . CYS A 1 88 ? -8.437 0.294 9.407 1.00 83.38 88 CYS A CA 1
ATOM 666 C C . CYS A 1 88 ? -9.421 -0.610 10.155 1.00 83.38 88 CYS A C 1
ATOM 668 O O . CYS A 1 88 ? -9.728 -0.349 11.314 1.00 83.38 88 CYS A O 1
ATOM 670 N N . CYS A 1 89 ? -9.883 -1.701 9.539 1.00 82.19 89 CYS A N 1
ATOM 671 C CA . CYS A 1 89 ? -10.864 -2.599 10.153 1.00 82.19 89 CYS A CA 1
ATOM 672 C C . CYS A 1 89 ? -10.354 -3.259 11.444 1.00 82.19 89 CYS A C 1
ATOM 674 O O . CYS A 1 89 ? -11.145 -3.493 12.351 1.00 82.19 89 CYS A O 1
ATOM 676 N N . LEU A 1 90 ? -9.044 -3.499 11.571 1.00 83.06 90 LEU A N 1
ATOM 677 C CA . LEU A 1 90 ? -8.452 -4.162 12.739 1.00 83.06 90 LEU A CA 1
ATOM 678 C C . LEU A 1 90 ? -8.486 -3.328 14.035 1.00 83.06 90 LEU A C 1
ATOM 680 O O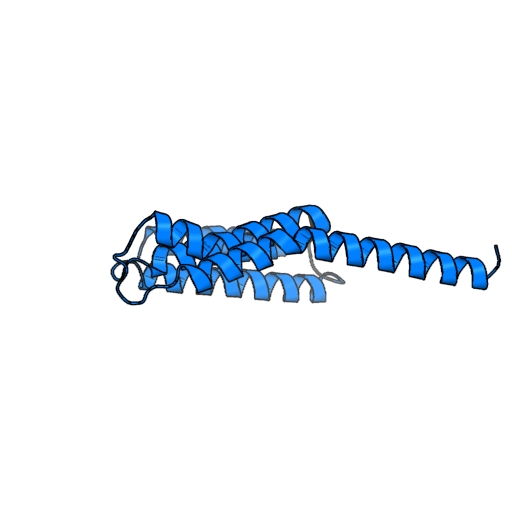 . LEU A 1 90 ? -8.143 -3.847 15.094 1.00 83.06 90 LEU A O 1
ATOM 684 N N . ILE A 1 91 ? -8.817 -2.037 13.963 1.00 82.38 91 ILE A N 1
ATOM 685 C CA . ILE A 1 91 ? -8.890 -1.156 15.143 1.00 82.38 91 ILE A CA 1
ATOM 686 C C . ILE A 1 91 ? -10.179 -1.347 15.921 1.00 82.38 91 ILE A C 1
ATOM 688 O O . ILE A 1 91 ? -10.198 -1.152 17.135 1.00 82.38 91 ILE A O 1
ATOM 692 N N . TRP A 1 92 ? -11.242 -1.759 15.236 1.00 79.69 92 TRP A N 1
ATOM 693 C CA . TRP A 1 92 ? -12.497 -2.098 15.877 1.00 79.69 92 TRP A CA 1
ATOM 694 C C . TRP A 1 92 ? -12.547 -3.612 16.084 1.00 79.69 92 TRP A C 1
ATOM 696 O O . TRP A 1 92 ? -12.474 -4.353 15.101 1.00 79.69 92 TRP A O 1
ATOM 706 N N . PRO A 1 93 ? -12.699 -4.095 17.329 1.00 73.94 93 PRO A N 1
ATOM 707 C CA . PRO A 1 93 ? -12.731 -5.531 17.605 1.00 73.94 93 PRO A CA 1
ATOM 708 C C . PRO A 1 93 ? -13.877 -6.236 16.860 1.00 73.94 93 PRO A C 1
ATOM 710 O O . PRO A 1 93 ? -13.692 -7.344 16.366 1.00 73.94 93 PRO A O 1
ATOM 713 N N . GLU A 1 94 ? -15.010 -5.552 16.672 1.00 80.12 94 GLU A N 1
ATOM 714 C CA . GLU A 1 94 ? -16.174 -6.048 15.919 1.00 80.12 94 GLU A CA 1
ATOM 715 C C . GLU A 1 94 ? -15.884 -6.276 14.422 1.00 80.12 94 GLU A C 1
ATOM 717 O O . GLU A 1 94 ? -16.478 -7.143 13.785 1.00 80.12 94 GLU A O 1
ATOM 722 N N . HIS A 1 95 ? -14.930 -5.536 13.845 1.00 76.88 95 HIS A N 1
ATOM 723 C CA . HIS A 1 95 ? -14.550 -5.634 12.430 1.00 76.88 95 HIS A CA 1
ATOM 724 C C . HIS A 1 95 ? -13.250 -6.417 12.211 1.00 76.88 95 HIS A C 1
ATOM 726 O O . HIS A 1 95 ? -12.721 -6.452 11.097 1.00 76.88 95 HIS A O 1
ATOM 732 N N . PHE A 1 96 ? -12.748 -7.105 13.240 1.00 80.88 96 PHE A N 1
ATOM 733 C CA . PHE A 1 96 ? -11.522 -7.894 13.152 1.00 80.88 96 PHE A CA 1
ATOM 734 C C . PHE A 1 96 ? -11.584 -8.941 12.030 1.00 80.88 96 PHE A C 1
ATOM 736 O O . PHE A 1 96 ? -10.659 -9.044 11.224 1.00 80.88 96 PHE A O 1
ATOM 743 N N . LEU A 1 97 ? -12.700 -9.672 11.919 1.00 80.69 97 LEU A N 1
ATOM 744 C CA . LEU A 1 97 ? -12.877 -10.703 10.890 1.00 80.69 97 LEU A CA 1
ATOM 745 C C . LEU A 1 97 ? -12.855 -10.112 9.470 1.00 80.69 97 LEU A C 1
ATOM 747 O O . LEU A 1 97 ? -12.235 -10.681 8.571 1.00 80.69 97 LEU A O 1
ATOM 751 N N . HIS A 1 98 ? -13.453 -8.930 9.294 1.00 80.25 98 HIS A N 1
ATOM 752 C CA . HIS A 1 98 ? -13.434 -8.188 8.032 1.00 80.25 98 HIS A CA 1
ATOM 753 C C . HIS A 1 98 ? -12.013 -7.748 7.674 1.00 80.25 98 HIS A C 1
ATOM 755 O O . HIS A 1 98 ? -11.583 -7.896 6.530 1.00 80.25 98 HIS A O 1
ATOM 761 N N . GLY A 1 99 ? -11.259 -7.264 8.667 1.00 83.44 99 GLY A N 1
ATOM 762 C CA . GLY A 1 99 ? -9.856 -6.900 8.498 1.00 83.44 99 GLY A CA 1
ATOM 763 C C . GLY A 1 99 ? -8.995 -8.092 8.079 1.00 83.44 99 GLY A C 1
ATOM 764 O O . GLY A 1 99 ? -8.208 -7.990 7.140 1.00 83.44 99 GLY A O 1
ATOM 765 N N . MET A 1 100 ? -9.196 -9.256 8.701 1.00 85.12 100 MET A N 1
ATOM 766 C CA . MET A 1 100 ? -8.486 -10.489 8.344 1.00 85.12 100 MET A CA 1
ATOM 767 C C . MET A 1 100 ? -8.824 -10.975 6.928 1.00 85.12 100 MET A C 1
ATOM 769 O O . MET A 1 100 ? -7.920 -11.365 6.185 1.00 85.12 100 MET A O 1
ATOM 773 N N . GLY A 1 101 ? -10.096 -10.903 6.521 1.00 81.50 101 GLY A N 1
ATOM 774 C CA . GLY A 1 101 ? -10.513 -11.190 5.145 1.00 81.50 101 GLY A CA 1
ATOM 775 C C . GLY A 1 101 ? -9.863 -10.240 4.136 1.00 81.50 101 GLY A C 1
ATOM 776 O O . GLY A 1 101 ? -9.360 -10.677 3.097 1.00 81.50 101 GLY A O 1
ATOM 777 N N . ALA A 1 102 ? -9.776 -8.955 4.483 1.00 83.44 102 ALA A N 1
ATOM 778 C CA . ALA A 1 102 ? -9.098 -7.957 3.671 1.00 83.44 102 ALA A CA 1
ATOM 779 C C . ALA A 1 102 ? -7.593 -8.246 3.513 1.00 83.44 102 ALA A C 1
ATOM 781 O O . ALA A 1 102 ? -7.057 -8.214 2.401 1.00 83.44 102 ALA A O 1
ATOM 782 N N . PHE A 1 103 ? -6.911 -8.643 4.589 1.00 85.75 103 PHE A N 1
ATOM 783 C CA . PHE A 1 103 ? -5.516 -9.074 4.504 1.00 85.75 103 PHE A CA 1
ATOM 784 C C . PHE A 1 103 ? -5.330 -10.341 3.665 1.00 85.75 103 PHE A C 1
ATOM 786 O O . PHE A 1 103 ? -4.349 -10.433 2.923 1.00 85.75 103 PHE A O 1
ATOM 793 N N . ALA A 1 104 ? -6.253 -11.301 3.734 1.00 85.00 104 ALA A N 1
ATOM 794 C CA . ALA A 1 104 ? -6.195 -12.500 2.901 1.00 85.00 104 ALA A CA 1
ATOM 795 C C . ALA A 1 104 ? -6.315 -12.152 1.406 1.00 85.00 104 ALA A C 1
ATOM 797 O O . ALA A 1 104 ? -5.508 -12.615 0.596 1.00 85.00 104 ALA A O 1
ATOM 798 N N . ALA A 1 105 ? -7.255 -11.274 1.043 1.00 82.69 105 ALA A N 1
ATOM 799 C CA . ALA A 1 105 ? -7.399 -10.778 -0.325 1.00 82.69 105 ALA A CA 1
ATOM 800 C C . ALA A 1 105 ? -6.138 -10.034 -0.804 1.00 82.69 105 ALA A C 1
ATOM 802 O O . ALA A 1 105 ? -5.674 -10.277 -1.922 1.00 82.69 105 ALA A O 1
ATOM 803 N N . ALA A 1 106 ? -5.529 -9.202 0.053 1.00 86.81 106 ALA A N 1
ATOM 804 C CA . ALA A 1 106 ? -4.259 -8.534 -0.242 1.00 86.81 106 ALA A CA 1
ATOM 805 C C . ALA A 1 106 ? -3.155 -9.537 -0.609 1.00 86.81 106 ALA A C 1
ATOM 807 O O . ALA A 1 106 ? -2.480 -9.387 -1.630 1.00 86.81 106 ALA A O 1
ATOM 808 N N . HIS A 1 107 ? -3.000 -10.593 0.194 1.00 85.75 107 HIS A N 1
ATOM 809 C CA . HIS A 1 107 ? -1.976 -11.612 -0.026 1.00 85.75 107 HIS A CA 1
ATOM 810 C C . HIS A 1 107 ? -2.194 -12.379 -1.327 1.00 85.75 107 HIS A C 1
ATOM 812 O O . HIS A 1 107 ? -1.237 -12.592 -2.070 1.00 85.75 107 HIS A O 1
ATOM 818 N N . LEU A 1 108 ? -3.438 -12.737 -1.651 1.00 83.31 108 LEU A N 1
ATOM 819 C CA . LEU A 1 108 ? -3.744 -13.392 -2.919 1.00 83.31 108 LEU A CA 1
ATOM 820 C C . LEU A 1 108 ? -3.416 -12.491 -4.120 1.00 83.31 108 LEU A C 1
ATOM 822 O O . LEU A 1 108 ? -2.822 -12.963 -5.091 1.00 83.31 108 LEU A O 1
ATOM 826 N N . LEU A 1 109 ? -3.731 -11.192 -4.044 1.00 82.50 109 LEU A N 1
ATOM 827 C CA . LEU A 1 109 ? -3.362 -10.216 -5.075 1.00 82.50 109 LEU A CA 1
ATOM 828 C C . LEU A 1 109 ? -1.840 -10.115 -5.234 1.00 82.50 109 LEU A C 1
ATOM 830 O O . LEU A 1 109 ? -1.341 -10.131 -6.364 1.00 82.50 109 LEU A O 1
ATOM 834 N N . TYR A 1 110 ? -1.081 -10.085 -4.136 1.00 84.56 110 TYR A N 1
ATOM 835 C CA . TYR A 1 110 ? 0.381 -10.115 -4.198 1.00 84.56 110 TYR A CA 1
ATOM 836 C C . TYR A 1 110 ? 0.899 -11.398 -4.844 1.00 84.56 110 TYR A C 1
ATOM 838 O O . TYR A 1 110 ? 1.679 -11.323 -5.796 1.00 84.56 110 TYR A O 1
ATOM 846 N N . SER A 1 111 ? 0.441 -12.567 -4.387 1.00 83.31 111 SER A N 1
ATOM 847 C CA . SER A 1 111 ? 0.846 -13.862 -4.938 1.00 83.31 111 SER A CA 1
ATOM 848 C C . SER A 1 111 ? 0.581 -13.936 -6.437 1.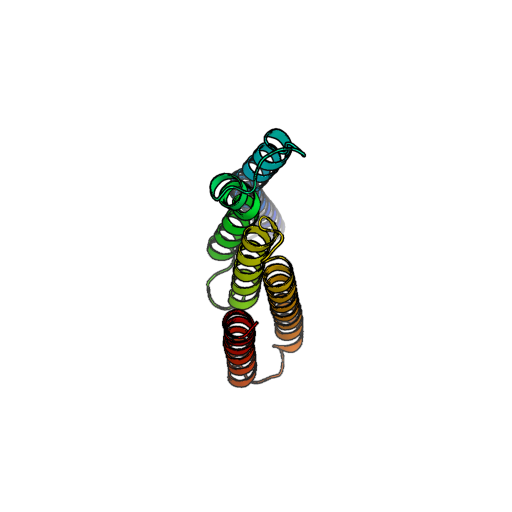00 83.31 111 SER A C 1
ATOM 850 O O . SER A 1 111 ? 1.479 -14.299 -7.193 1.00 83.31 111 SER A O 1
ATOM 852 N N . LEU A 1 112 ? -0.603 -13.515 -6.888 1.00 78.56 112 LEU A N 1
ATOM 853 C CA . LEU A 1 112 ? -0.947 -13.483 -8.308 1.00 78.56 112 LEU A CA 1
ATOM 854 C C . LEU A 1 112 ? -0.085 -12.503 -9.096 1.00 78.56 112 LEU A C 1
ATOM 856 O O . LEU A 1 112 ? 0.269 -12.804 -10.232 1.00 78.56 112 LEU A O 1
ATOM 860 N N . THR A 1 113 ? 0.310 -11.375 -8.506 1.00 79.56 113 THR A N 1
ATOM 861 C CA . THR A 1 113 ? 1.181 -10.395 -9.174 1.00 79.56 113 THR A CA 1
ATOM 862 C C . THR A 1 113 ? 2.575 -10.917 -9.400 1.00 79.56 113 THR A C 1
ATOM 864 O O . THR A 1 113 ? 3.094 -10.834 -10.515 1.00 79.56 113 THR A O 1
ATOM 867 N N . PHE A 1 114 ? 3.159 -11.543 -8.387 1.00 80.19 114 PHE A N 1
ATOM 868 C CA . PHE A 1 114 ? 4.473 -12.149 -8.534 1.00 80.19 114 PHE A CA 1
ATOM 869 C C . PHE A 1 114 ? 4.443 -13.393 -9.426 1.00 80.19 114 PHE A C 1
ATOM 871 O O . PHE A 1 114 ? 5.371 -13.601 -10.210 1.00 80.19 114 PHE A O 1
ATOM 878 N N . LEU A 1 115 ? 3.375 -14.194 -9.364 1.00 76.44 115 LEU A N 1
ATOM 879 C CA . LEU A 1 115 ? 3.220 -15.365 -10.223 1.00 76.44 115 LEU A CA 1
ATOM 880 C C . LEU A 1 115 ? 3.033 -14.947 -11.686 1.00 76.44 115 LEU A C 1
ATOM 882 O O . LEU A 1 115 ? 3.749 -15.425 -12.562 1.00 76.44 115 LEU A O 1
ATOM 886 N N . SER A 1 116 ? 2.156 -13.980 -11.950 1.00 70.12 116 SER A N 1
ATOM 887 C CA . SER A 1 116 ? 1.921 -13.446 -13.295 1.00 70.12 116 SER A CA 1
ATOM 888 C C . SER A 1 116 ? 3.176 -12.797 -13.867 1.00 70.12 116 SER A C 1
ATOM 890 O O . SER A 1 116 ? 3.522 -13.071 -15.010 1.00 70.12 116 SER A O 1
ATOM 892 N N . GLY A 1 117 ? 3.918 -12.018 -13.071 1.00 67.19 117 GLY A N 1
ATOM 893 C CA . GLY A 1 117 ? 5.186 -11.421 -13.499 1.00 67.19 117 GLY A CA 1
ATOM 894 C C . GLY A 1 117 ? 6.248 -12.452 -13.902 1.00 67.19 117 GLY A C 1
ATOM 895 O O . GLY A 1 117 ? 7.034 -12.196 -14.812 1.00 67.19 117 GLY A O 1
ATOM 896 N N . ARG A 1 118 ? 6.252 -13.645 -13.286 1.00 62.59 118 ARG A N 1
ATOM 897 C CA . ARG A 1 118 ? 7.159 -14.745 -13.666 1.00 62.59 118 ARG A CA 1
ATOM 898 C C . ARG A 1 118 ? 6.664 -15.572 -14.853 1.00 62.59 118 ARG A C 1
ATOM 900 O O . ARG A 1 118 ? 7.486 -16.022 -15.647 1.00 62.59 118 ARG A O 1
ATOM 907 N N . TYR A 1 119 ? 5.352 -15.758 -14.995 1.00 53.78 119 TYR A N 1
ATOM 908 C CA . TYR A 1 119 ? 4.747 -16.576 -16.056 1.00 53.78 119 TYR A CA 1
ATOM 909 C C . TYR A 1 119 ? 4.350 -15.782 -17.322 1.00 53.78 119 TYR A C 1
ATOM 911 O O . TYR A 1 119 ? 4.018 -16.380 -18.348 1.00 53.78 119 TYR A O 1
ATOM 919 N N . ALA A 1 120 ? 4.463 -14.448 -17.316 1.00 52.97 120 ALA A N 1
ATOM 920 C CA . ALA A 1 120 ? 4.134 -13.560 -18.441 1.00 52.97 120 ALA A CA 1
ATOM 921 C C . ALA A 1 120 ? 5.034 -13.701 -19.688 1.00 52.97 120 ALA A C 1
ATOM 923 O O . ALA A 1 120 ? 4.819 -12.998 -20.671 1.00 52.97 120 ALA A O 1
ATOM 924 N N . ARG A 1 121 ? 5.995 -14.634 -19.717 1.00 49.75 121 ARG A N 1
ATOM 925 C CA . ARG A 1 121 ? 6.668 -15.005 -20.975 1.00 49.75 121 ARG A CA 1
ATOM 926 C C . ARG A 1 121 ? 5.809 -15.870 -21.905 1.00 49.75 121 ARG A C 1
ATOM 928 O O . ARG A 1 121 ? 6.228 -16.075 -23.040 1.00 49.75 121 ARG A O 1
ATOM 935 N N . HIS A 1 122 ? 4.651 -16.387 -21.466 1.00 48.62 122 HIS A N 1
ATOM 936 C CA . HIS A 1 122 ? 3.924 -17.361 -22.293 1.00 48.62 122 HIS A CA 1
ATOM 937 C C . HIS A 1 122 ? 2.388 -17.393 -22.219 1.00 48.62 122 HIS A C 1
ATOM 939 O O . HIS A 1 122 ? 1.801 -18.239 -22.886 1.00 48.62 122 HIS A O 1
ATOM 945 N N . SER A 1 123 ? 1.698 -16.532 -21.456 1.00 46.22 123 SER A N 1
ATOM 946 C CA . SER A 1 123 ? 0.245 -16.705 -21.265 1.00 46.22 123 SER A CA 1
ATOM 947 C C . SER A 1 123 ? -0.585 -15.421 -21.352 1.00 46.22 123 SER A C 1
ATOM 949 O O . SER A 1 123 ? -0.189 -14.353 -20.889 1.00 46.22 123 SER A O 1
ATOM 951 N N . SER A 1 124 ? -1.747 -15.577 -21.990 1.00 50.62 124 SER A N 1
ATOM 952 C CA . SER A 1 124 ? -2.711 -14.574 -22.448 1.00 50.62 124 SER A CA 1
ATOM 953 C C . SER A 1 124 ? -3.035 -13.488 -21.416 1.00 50.62 124 SER A C 1
ATOM 955 O O . SER A 1 124 ? -3.651 -13.735 -20.379 1.00 50.62 124 SER A O 1
ATOM 957 N N . SER A 1 125 ? -2.702 -12.248 -21.779 1.00 61.53 125 SER A N 1
ATOM 958 C CA . SER A 1 125 ? -2.965 -10.997 -21.051 1.00 61.53 125 SER A CA 1
ATOM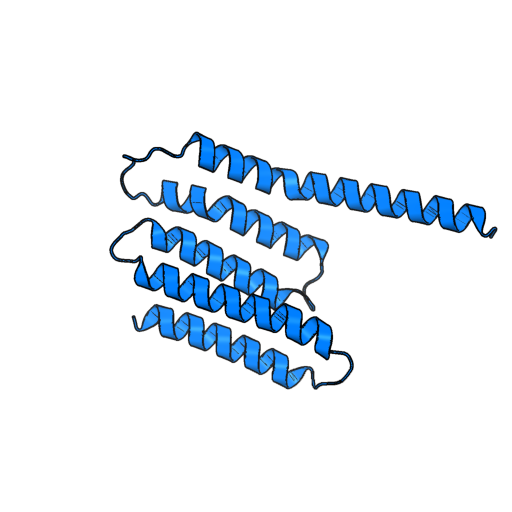 959 C C . SER A 1 125 ? -4.436 -10.776 -20.629 1.00 61.53 125 SER A C 1
ATOM 961 O O . SER A 1 125 ? -4.722 -9.915 -19.794 1.00 61.53 125 SER A O 1
ATOM 963 N N . SER A 1 126 ? -5.396 -11.510 -21.201 1.00 63.44 126 SER A N 1
ATOM 964 C CA . SER A 1 126 ? -6.824 -11.387 -20.872 1.00 63.44 126 SER A CA 1
ATOM 965 C C . SER A 1 126 ? -7.221 -12.182 -19.618 1.00 63.44 126 SER A C 1
ATOM 967 O O . SER A 1 126 ? -7.930 -11.654 -18.762 1.00 63.44 126 SER A O 1
ATOM 969 N N . LEU A 1 127 ? -6.705 -13.408 -19.451 1.00 65.25 127 LEU A N 1
ATOM 970 C CA . LEU A 1 127 ? -7.063 -14.295 -18.334 1.00 65.25 127 LEU A CA 1
ATOM 971 C C . LEU A 1 127 ? -6.560 -13.751 -16.992 1.00 65.25 127 LEU A C 1
ATOM 973 O O . LEU A 1 127 ? -7.275 -13.768 -15.995 1.00 65.25 127 LEU A O 1
ATOM 977 N N . THR A 1 128 ? -5.343 -13.211 -16.974 1.00 66.44 128 THR A N 1
ATOM 978 C CA . THR A 1 128 ? -4.761 -12.573 -15.789 1.00 66.44 128 THR A CA 1
ATOM 979 C C . THR A 1 128 ? -5.583 -11.369 -15.347 1.00 66.44 128 THR A C 1
ATOM 981 O O . THR A 1 128 ? -5.897 -11.250 -14.167 1.00 66.44 128 THR A O 1
ATOM 984 N N . ARG A 1 129 ? -6.015 -10.514 -16.284 1.00 67.50 129 ARG A N 1
ATOM 985 C CA . ARG A 1 129 ? -6.901 -9.378 -15.979 1.00 67.50 129 ARG A CA 1
ATOM 986 C C . ARG A 1 129 ? -8.258 -9.823 -15.427 1.00 67.50 129 ARG A C 1
ATOM 988 O O . ARG A 1 129 ? -8.744 -9.213 -14.481 1.00 67.50 129 ARG A O 1
ATOM 995 N N . LEU A 1 130 ? -8.831 -10.899 -15.965 1.00 68.44 130 LEU A N 1
ATOM 996 C CA . LEU A 1 130 ? -10.071 -11.493 -15.456 1.00 68.44 130 LEU A CA 1
ATOM 997 C C . LEU A 1 130 ? -9.912 -12.064 -14.044 1.00 68.44 130 LEU A C 1
ATOM 999 O O . LEU A 1 130 ? -10.783 -11.846 -13.211 1.00 68.44 130 LEU A O 1
ATOM 1003 N N . LEU A 1 131 ? -8.795 -12.734 -13.750 1.00 68.81 131 LEU A N 1
ATOM 1004 C CA . LEU A 1 131 ? -8.498 -13.247 -12.410 1.00 68.81 131 LEU A CA 1
ATOM 1005 C C . LEU A 1 131 ? -8.340 -12.117 -11.390 1.00 68.81 131 LEU A C 1
ATOM 1007 O O . LEU A 1 131 ? -8.877 -12.220 -10.292 1.00 68.81 131 LEU A O 1
ATOM 1011 N N . TYR A 1 132 ? -7.668 -11.023 -11.758 1.00 69.19 132 TYR A N 1
ATOM 1012 C CA . TYR A 1 132 ? -7.596 -9.831 -10.909 1.00 69.19 132 TYR A CA 1
ATOM 1013 C C . TYR A 1 132 ? -8.965 -9.210 -10.656 1.00 69.19 132 TYR A C 1
ATOM 1015 O O . TYR A 1 132 ? -9.279 -8.896 -9.512 1.00 69.19 132 TYR A O 1
ATOM 1023 N N . LEU A 1 133 ? -9.787 -9.050 -11.697 1.00 69.50 133 LEU A N 1
ATOM 1024 C CA . LEU A 1 133 ? -11.145 -8.525 -11.549 1.00 69.50 133 LEU A CA 1
ATOM 1025 C C . LEU A 1 133 ? -12.004 -9.437 -10.678 1.00 69.50 133 LEU A C 1
ATOM 1027 O O . LEU A 1 133 ? -12.667 -8.951 -9.770 1.00 69.50 133 LEU A O 1
ATOM 1031 N N . PHE A 1 134 ? -11.945 -10.750 -10.902 1.00 72.50 134 PHE A N 1
ATOM 1032 C CA . PHE A 1 134 ? -12.647 -11.726 -10.080 1.00 72.50 134 PHE A CA 1
ATOM 1033 C C . PHE A 1 134 ? -12.200 -11.648 -8.623 1.00 72.50 134 PHE A C 1
ATOM 1035 O O . PHE A 1 134 ? -13.047 -11.678 -7.746 1.00 72.50 134 PHE A O 1
ATOM 1042 N N . LEU A 1 135 ? -10.905 -11.479 -8.344 1.00 68.12 135 LEU A N 1
ATOM 1043 C CA . LEU A 1 135 ? -10.425 -11.345 -6.970 1.00 68.12 135 LEU A CA 1
ATOM 1044 C C . LEU A 1 135 ? -10.813 -10.028 -6.310 1.00 68.12 135 LEU A C 1
ATOM 1046 O O . LEU A 1 135 ? -11.087 -10.019 -5.116 1.00 68.12 135 LEU A O 1
ATOM 1050 N N . ILE A 1 136 ? -10.835 -8.927 -7.060 1.00 67.62 136 ILE A N 1
ATOM 1051 C CA . ILE A 1 136 ? -11.314 -7.638 -6.550 1.00 67.62 136 ILE A CA 1
ATOM 1052 C C . ILE A 1 136 ? -12.808 -7.738 -6.235 1.00 67.62 136 ILE A C 1
ATOM 1054 O O . ILE A 1 136 ? -13.240 -7.296 -5.175 1.00 67.62 136 ILE A O 1
ATOM 1058 N N . VAL A 1 137 ? -13.588 -8.361 -7.120 1.00 71.12 137 VAL A N 1
ATOM 1059 C CA . VAL A 1 137 ? -15.030 -8.562 -6.935 1.00 71.12 137 VAL A CA 1
ATOM 1060 C C . VAL A 1 137 ? -15.313 -9.564 -5.820 1.00 71.12 137 VAL A C 1
ATOM 1062 O O . VAL A 1 137 ? -16.208 -9.326 -5.021 1.00 71.12 137 VAL A O 1
ATOM 1065 N N . LEU A 1 138 ? -14.549 -10.651 -5.715 1.00 69.38 138 LEU A N 1
ATOM 1066 C CA . LEU A 1 138 ? -14.690 -11.640 -4.651 1.00 69.38 138 LEU A CA 1
ATOM 1067 C C . LEU A 1 138 ? -14.244 -11.055 -3.311 1.00 69.38 138 LEU A C 1
ATOM 1069 O O . LEU A 1 138 ? -14.962 -11.192 -2.335 1.00 69.38 138 LEU A O 1
ATOM 1073 N N . GLY A 1 139 ? -13.111 -10.355 -3.262 1.00 64.31 139 GLY A N 1
ATOM 1074 C CA . GLY A 1 139 ? -12.648 -9.654 -2.066 1.00 64.31 139 GLY A CA 1
ATOM 1075 C C . GLY A 1 139 ? -13.643 -8.586 -1.610 1.00 64.31 139 GLY A C 1
ATOM 1076 O O . GLY A 1 139 ? -13.976 -8.525 -0.431 1.00 64.31 139 GLY A O 1
ATOM 1077 N N . GLY A 1 140 ? -14.167 -7.781 -2.539 1.00 64.31 140 GLY A N 1
ATOM 1078 C CA . GLY A 1 140 ? -15.212 -6.796 -2.252 1.00 64.31 140 GLY A CA 1
ATOM 1079 C C . GLY A 1 140 ? -16.548 -7.433 -1.859 1.00 64.31 140 GLY A C 1
ATOM 1080 O O . GLY A 1 140 ? -17.213 -6.956 -0.950 1.00 64.31 140 GLY A O 1
ATOM 1081 N N . GLY A 1 141 ? -16.929 -8.541 -2.495 1.00 61.19 141 GLY A N 1
ATOM 1082 C CA . GLY A 1 141 ? -18.157 -9.278 -2.198 1.00 61.19 141 GLY A CA 1
ATOM 1083 C C . GLY A 1 141 ? -18.109 -9.961 -0.834 1.00 61.19 141 GLY A C 1
ATOM 1084 O O . GLY A 1 141 ? -19.057 -9.851 -0.070 1.00 61.19 141 GLY A O 1
ATOM 1085 N N . VAL A 1 142 ? -16.981 -10.587 -0.492 1.00 60.12 142 VAL A N 1
ATOM 1086 C CA . VAL A 1 142 ? -16.716 -11.158 0.838 1.00 60.12 142 VAL A CA 1
ATOM 1087 C C . VAL A 1 142 ? -16.722 -10.060 1.908 1.00 60.12 142 VAL A C 1
ATOM 1089 O O . VAL A 1 142 ? -17.227 -10.300 2.995 1.00 60.12 142 VAL A O 1
ATOM 1092 N N . TYR A 1 143 ? -16.244 -8.849 1.599 1.00 59.66 143 TYR A N 1
ATOM 1093 C CA . TYR A 1 143 ? -16.310 -7.700 2.513 1.00 59.66 143 TYR A CA 1
ATOM 1094 C C . TYR A 1 143 ? -17.737 -7.175 2.757 1.00 59.66 143 TYR A C 1
ATOM 1096 O O . TYR A 1 143 ? -18.005 -6.645 3.826 1.00 59.66 143 TYR A O 1
ATOM 1104 N N . ILE A 1 144 ? -18.643 -7.297 1.782 1.00 62.12 144 ILE A N 1
ATOM 1105 C CA . ILE A 1 144 ? -20.035 -6.820 1.896 1.00 62.12 144 ILE A CA 1
ATOM 1106 C C . ILE A 1 144 ? -20.945 -7.842 2.605 1.00 62.12 144 ILE A C 1
ATOM 1108 O O . ILE A 1 144 ? -21.986 -7.459 3.132 1.00 62.12 144 ILE A O 1
ATOM 1112 N N . TYR A 1 145 ? -20.597 -9.132 2.570 1.00 54.03 145 TYR A N 1
ATOM 1113 C CA . TYR A 1 145 ? -21.484 -10.227 2.991 1.00 54.03 145 TYR A CA 1
ATOM 1114 C C . TYR A 1 145 ? -21.133 -10.878 4.342 1.00 54.03 145 TYR A C 1
ATOM 1116 O O . TYR A 1 145 ? -21.928 -11.686 4.828 1.00 54.03 145 TYR A O 1
ATOM 1124 N N . LEU A 1 146 ? -19.957 -10.585 4.906 1.00 50.41 146 LEU A N 1
ATOM 1125 C CA . LEU A 1 146 ? -19.551 -10.973 6.269 1.00 50.41 146 LEU A CA 1
ATOM 1126 C C . LEU A 1 146 ? -19.847 -9.854 7.271 1.00 50.41 146 LEU A C 1
ATOM 1128 O O . LEU A 1 146 ? -19.765 -10.151 8.486 1.00 50.41 146 LEU A O 1
#

Organism: Channa striata (NCBI:txid64152)

Secondary structure (DSSP, 8-state):
--HHHHHHHHHHHHHHHHHHHHHHHHHHHHHHHHHHHH--TT----HHHHHHHHHHHHHHHHHHHHHH-TTT-HHHHHHHHHHHHHHHHTTSGGGHHHHHHHHHHHHHHHHHHHHHHHHTTSS-HHHHHHHHHHHHHHHHHHHHH-

Radius of gyration: 19.16 Å; chains: 1; bounding box: 56×28×54 Å

Foldseek 3Di:
DDPVVVVVVVVVVVVVLVVVLVVLLVQLVVLVVVLVVPDDPPDALDPVNLCSQLVSLLSVLVSQPVNPDDPLCVLQSQLSVLQSVLSNQCSDPVSNVLSVLSNVLSVVSVVLSVVCVVVVVDDDPPVSVVVSVVSSCVSVVVSVPD